Protein AF-A0A2D4KBI5-F1 (afdb_monomer_lite)

Sequence (114 aa):
VWYDLFRGHCDFGSNCRFSHMTGVDLEKLNMQVQEERRVREQQQDGTVRPAGTIEEWLEKRAKRPRAAERNSSLPEEELGFQYPPGWPPIQELPPSLRAPPPGGGMIPPGLQWG

Organism: NCBI:txid1970185

Foldseek 3Di:
DPPPPVVPDDPCPPNDPDDDQDPVNVVVVVVVVVVVVVVVVVVCVVPVPPPCDPVNVVVVVVPPPDPVPPDDPDPPDPPDDDDDPPDDPLVPDDPVPHDAPPVGDPPPVPDDDD

InterPro domains:
  IPR000571 Zinc finger, CCCH-type [PS50103] (1-23)

Secondary structure (DSSP, 8-state):
---SGGGT--TTGGG-SS----HHHHHHHHHHHHHHHHHHHHHHTT-------HHHHHHHHHTSPPGGGSS-----------PPTTPPPTTTS-GGGSPPPTT---PPTT----

Radius of gyration: 25.85 Å; chains: 1; bounding box: 49×47×65 Å

pLDDT: mean 72.76, std 14.33, range [44.94, 96.62]

Structure (mmCIF, N/CA/C/O backbone):
data_AF-A0A2D4KBI5-F1
#
_entry.id   AF-A0A2D4KBI5-F1
#
loop_
_atom_site.group_PDB
_atom_site.id
_atom_site.type_symbol
_atom_site.label_atom_id
_atom_site.label_alt_id
_atom_site.label_comp_id
_atom_site.label_asym_id
_atom_site.label_entity_id
_atom_site.label_seq_id
_atom_site.pdbx_PDB_ins_code
_atom_site.Cartn_x
_atom_site.Cartn_y
_atom_site.Cartn_z
_atom_site.occupancy
_atom_site.B_iso_or_equiv
_atom_site.auth_seq_id
_atom_site.auth_comp_id
_atom_site.auth_asym_id
_atom_site.auth_atom_id
_atom_site.pdbx_PDB_model_num
ATOM 1 N N . VAL A 1 1 ? 14.470 -4.490 -31.542 1.00 46.09 1 VAL A N 1
ATOM 2 C CA . VAL A 1 1 ? 13.619 -5.404 -30.747 1.00 46.09 1 VAL A CA 1
ATOM 3 C C . VAL A 1 1 ? 13.140 -4.622 -29.523 1.00 46.09 1 VAL A C 1
ATOM 5 O O . VAL A 1 1 ? 13.868 -4.551 -28.552 1.00 46.09 1 VAL A O 1
ATOM 8 N N . TRP A 1 2 ? 12.037 -3.870 -29.640 1.00 49.00 2 TRP A N 1
ATOM 9 C CA . TRP A 1 2 ? 11.543 -2.923 -28.608 1.00 49.00 2 TRP A CA 1
ATOM 10 C C . TRP A 1 2 ? 10.006 -2.741 -28.673 1.00 49.00 2 TRP A C 1
ATOM 12 O O . TRP A 1 2 ? 9.481 -1.726 -28.231 1.00 49.00 2 TRP A O 1
ATOM 22 N N . TYR A 1 3 ? 9.269 -3.681 -29.280 1.00 50.34 3 TYR A N 1
ATOM 23 C CA . TYR A 1 3 ? 7.870 -3.446 -29.677 1.00 50.34 3 TYR A CA 1
ATOM 24 C C . TYR A 1 3 ? 6.787 -3.977 -28.716 1.00 50.34 3 TYR A C 1
ATOM 26 O O . TYR A 1 3 ? 5.629 -3.610 -28.905 1.00 50.34 3 TYR A O 1
ATOM 34 N N . ASP A 1 4 ? 7.115 -4.751 -27.673 1.00 57.47 4 ASP A N 1
ATOM 35 C CA . ASP A 1 4 ? 6.075 -5.443 -26.880 1.00 57.47 4 ASP A CA 1
ATOM 36 C C . ASP A 1 4 ? 5.609 -4.744 -25.595 1.00 57.47 4 ASP A C 1
ATOM 38 O O . ASP A 1 4 ? 4.485 -4.977 -25.154 1.00 57.47 4 ASP A O 1
ATOM 42 N N . LEU A 1 5 ? 6.371 -3.802 -25.023 1.00 55.94 5 LEU A N 1
ATOM 43 C CA . LEU A 1 5 ? 5.967 -3.169 -23.754 1.00 55.94 5 LEU A CA 1
ATOM 44 C C . LEU A 1 5 ? 4.713 -2.279 -23.894 1.00 55.94 5 LEU A C 1
ATOM 46 O O . LEU A 1 5 ? 3.904 -2.190 -22.975 1.00 55.94 5 LEU A O 1
ATOM 50 N N . PHE A 1 6 ? 4.517 -1.644 -25.054 1.00 60.31 6 PHE A N 1
ATOM 51 C CA . PHE A 1 6 ? 3.389 -0.729 -25.285 1.00 60.31 6 PHE A CA 1
ATOM 52 C C . PHE A 1 6 ? 2.057 -1.435 -25.577 1.00 60.31 6 PHE A C 1
ATOM 54 O O . PHE A 1 6 ? 1.017 -0.782 -25.582 1.00 60.31 6 PHE A O 1
ATOM 61 N N . ARG A 1 7 ? 2.061 -2.752 -25.827 1.00 64.25 7 ARG A N 1
ATOM 62 C CA . ARG A 1 7 ? 0.852 -3.512 -26.191 1.00 64.25 7 ARG A CA 1
ATOM 63 C C . ARG A 1 7 ? 0.164 -4.189 -25.005 1.00 64.25 7 ARG A C 1
ATOM 65 O O . ARG A 1 7 ? -0.900 -4.771 -25.189 1.00 64.25 7 ARG A O 1
ATOM 72 N N . GLY A 1 8 ? 0.751 -4.125 -23.807 1.00 70.25 8 GLY A N 1
ATOM 73 C CA . GLY A 1 8 ? 0.213 -4.800 -22.620 1.00 70.25 8 GLY A CA 1
ATOM 74 C C . GLY A 1 8 ? 0.275 -6.330 -22.704 1.00 70.25 8 GLY A C 1
ATOM 75 O O . GLY A 1 8 ? -0.421 -7.011 -21.955 1.00 70.25 8 GLY A O 1
ATOM 76 N N . HIS A 1 9 ? 1.089 -6.872 -23.614 1.00 72.19 9 HIS A N 1
ATOM 77 C CA . HIS A 1 9 ? 1.331 -8.304 -23.735 1.00 72.19 9 HIS A CA 1
ATOM 78 C C . HIS A 1 9 ? 2.596 -8.672 -22.956 1.00 72.19 9 HIS A C 1
ATOM 80 O O . HIS A 1 9 ? 3.600 -7.966 -23.031 1.00 72.19 9 HIS A O 1
ATOM 86 N N . CYS A 1 10 ? 2.531 -9.744 -22.168 1.00 79.81 10 CYS A N 1
ATOM 87 C CA . CYS A 1 10 ? 3.666 -10.241 -21.402 1.00 79.81 10 CYS A CA 1
ATOM 88 C C . CYS A 1 10 ? 4.057 -11.637 -21.883 1.00 79.81 10 CYS A C 1
ATOM 90 O O . CYS A 1 10 ? 3.296 -12.588 -21.708 1.00 79.81 10 CYS A O 1
ATOM 92 N N . ASP A 1 11 ? 5.278 -11.757 -22.404 1.00 80.38 11 ASP A N 1
ATOM 93 C CA . ASP A 1 11 ? 5.813 -13.009 -22.957 1.00 80.38 11 ASP A CA 1
ATOM 94 C C . ASP A 1 11 ? 6.570 -13.853 -21.924 1.00 80.38 11 ASP A C 1
ATOM 96 O O . ASP A 1 11 ? 6.978 -14.980 -22.198 1.00 80.38 11 ASP A O 1
ATOM 100 N N . PHE A 1 12 ? 6.778 -13.327 -20.712 1.00 79.19 12 PHE A N 1
ATOM 101 C CA . PHE A 1 12 ? 7.532 -14.022 -19.664 1.00 79.19 12 PHE A CA 1
ATOM 102 C C . PHE A 1 12 ? 6.776 -15.220 -19.069 1.00 79.19 12 PHE A C 1
ATOM 104 O O . PHE A 1 12 ? 7.375 -16.024 -18.349 1.00 79.19 12 PHE A O 1
ATOM 111 N N . GLY A 1 13 ? 5.475 -15.345 -19.349 1.00 74.31 13 GLY A N 1
ATOM 112 C CA . GLY A 1 13 ? 4.638 -16.436 -18.857 1.00 74.31 13 GLY A CA 1
ATOM 113 C C . GLY A 1 13 ? 4.743 -16.598 -17.338 1.00 74.31 13 GLY A C 1
ATOM 114 O O . GLY A 1 13 ? 4.667 -15.625 -16.587 1.00 74.31 13 GLY A O 1
ATOM 115 N N . SER A 1 14 ? 4.980 -17.829 -16.882 1.00 72.19 14 SER A N 1
ATOM 116 C CA . SER A 1 14 ? 5.147 -18.164 -15.460 1.00 72.19 14 SER A CA 1
ATOM 117 C C . SER A 1 14 ? 6.431 -17.620 -14.817 1.00 72.19 14 SER A C 1
ATOM 119 O O . SER A 1 14 ? 6.544 -17.642 -13.597 1.00 72.19 14 SER A O 1
ATOM 121 N N . ASN A 1 15 ? 7.395 -17.135 -15.608 1.00 75.56 15 ASN A N 1
ATOM 122 C CA . ASN A 1 15 ? 8.638 -16.527 -15.119 1.00 75.56 15 ASN A CA 1
ATOM 123 C C . ASN A 1 15 ? 8.550 -14.996 -15.030 1.00 75.56 15 ASN A C 1
ATOM 125 O O . ASN A 1 15 ? 9.562 -14.332 -14.788 1.00 75.56 15 ASN A O 1
ATOM 129 N N . CYS A 1 16 ? 7.371 -14.407 -15.256 1.00 84.31 16 CYS A N 1
ATOM 130 C CA . CYS A 1 16 ? 7.212 -12.970 -15.113 1.00 84.31 16 CYS A CA 1
ATOM 131 C C . CYS A 1 16 ? 7.474 -12.545 -13.664 1.00 84.31 16 CYS A C 1
ATOM 133 O O . CYS A 1 16 ? 6.959 -13.134 -12.714 1.00 84.31 16 CYS A O 1
ATOM 135 N N . ARG A 1 17 ? 8.250 -11.469 -13.491 1.00 82.56 17 ARG A N 1
ATOM 136 C CA . ARG A 1 17 ? 8.488 -10.852 -12.177 1.00 82.56 17 ARG A CA 1
ATOM 137 C C . ARG A 1 17 ? 7.193 -10.348 -11.528 1.00 82.56 17 ARG A C 1
ATOM 139 O O . ARG A 1 17 ? 7.140 -10.213 -10.307 1.00 82.56 17 ARG A O 1
ATOM 146 N N . PHE A 1 18 ? 6.175 -10.062 -12.334 1.00 76.38 18 PHE A N 1
ATOM 147 C CA . PHE A 1 18 ? 4.841 -9.698 -11.881 1.00 76.38 18 PHE A CA 1
ATOM 148 C C . PHE A 1 18 ? 3.888 -10.872 -12.100 1.00 76.38 18 PHE A C 1
ATOM 150 O O . PHE A 1 18 ? 3.945 -11.542 -13.128 1.00 76.38 18 PHE A O 1
ATOM 157 N N . SER A 1 19 ? 3.005 -11.121 -11.134 1.00 74.00 19 SER A N 1
ATOM 158 C CA . SER A 1 19 ? 2.029 -12.204 -11.243 1.00 74.00 19 SER A CA 1
ATOM 159 C C . SER A 1 19 ? 1.023 -11.896 -12.354 1.00 74.00 19 SER A C 1
ATOM 161 O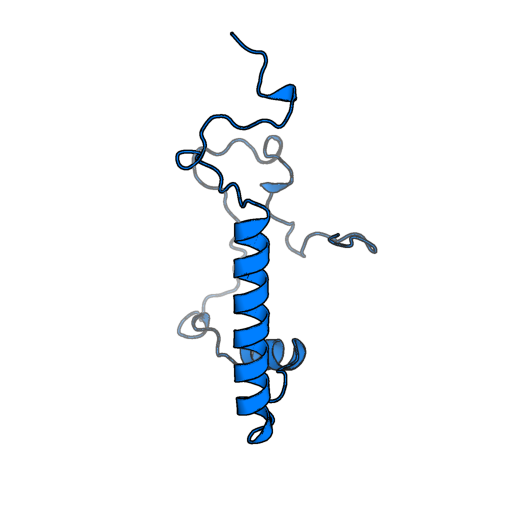 O . SER A 1 19 ? 0.315 -10.891 -12.283 1.00 74.00 19 SER A O 1
ATOM 163 N N . HIS A 1 20 ? 0.950 -12.759 -13.367 1.00 80.00 20 HIS A N 1
ATOM 164 C CA . HIS A 1 20 ? -0.143 -12.761 -14.335 1.00 80.00 20 HIS A CA 1
ATOM 165 C C . HIS A 1 20 ? -1.141 -13.831 -13.920 1.00 80.00 20 HIS A C 1
ATOM 167 O O . HIS A 1 20 ? -0.858 -15.020 -14.029 1.00 80.00 20 HIS A O 1
ATOM 173 N N . MET A 1 21 ? -2.306 -13.404 -13.442 1.00 82.19 21 MET A N 1
ATOM 174 C CA . MET A 1 21 ? -3.424 -14.313 -13.223 1.00 82.19 21 MET A CA 1
ATOM 175 C C . MET A 1 21 ? -4.184 -14.477 -14.533 1.00 82.19 21 MET A C 1
ATOM 177 O O . MET A 1 21 ? -4.615 -13.493 -15.138 1.00 82.19 21 MET A O 1
ATOM 181 N N . THR A 1 22 ? -4.350 -15.716 -14.976 1.00 83.31 22 THR A N 1
ATOM 182 C CA . THR A 1 22 ? -5.266 -16.026 -16.073 1.00 83.31 22 THR A CA 1
ATOM 183 C C . THR A 1 22 ? -6.715 -15.930 -15.589 1.00 83.31 22 THR A C 1
ATOM 185 O O . THR A 1 22 ? -6.987 -15.915 -14.386 1.00 83.31 22 THR A O 1
ATOM 188 N N . GLY A 1 23 ? -7.679 -15.906 -16.516 1.00 86.12 23 GLY A N 1
ATOM 189 C CA . GLY A 1 23 ? -9.100 -15.976 -16.150 1.00 86.12 23 GLY A CA 1
ATOM 190 C C . GLY A 1 23 ? -9.432 -17.206 -15.294 1.00 86.12 23 GLY A C 1
ATOM 191 O O . GLY A 1 23 ? -10.224 -17.109 -14.362 1.00 86.12 23 GLY A O 1
ATOM 192 N N . VAL A 1 24 ? -8.747 -18.327 -15.543 1.00 88.81 24 VAL A N 1
ATOM 193 C CA . VAL A 1 24 ? -8.885 -19.569 -14.767 1.00 88.81 24 VAL A CA 1
ATOM 194 C C . VAL A 1 24 ? -8.345 -19.402 -13.345 1.00 88.81 24 VAL A C 1
ATOM 196 O O . VAL A 1 24 ? -8.977 -19.847 -12.389 1.00 88.81 24 VAL A O 1
ATOM 199 N N . ASP A 1 25 ? -7.205 -18.727 -13.179 1.00 88.62 25 ASP A N 1
ATOM 200 C CA . ASP A 1 25 ? -6.638 -18.461 -11.850 1.00 88.62 25 ASP A CA 1
ATOM 201 C C . ASP A 1 25 ? -7.556 -17.558 -11.023 1.00 88.62 25 ASP A C 1
ATOM 203 O O . ASP A 1 25 ? -7.724 -17.772 -9.822 1.00 88.62 25 ASP A O 1
ATOM 207 N N . LEU A 1 26 ? -8.182 -16.569 -11.669 1.00 91.88 26 LEU A N 1
ATOM 208 C CA . LEU A 1 26 ? -9.163 -15.691 -11.033 1.00 91.88 26 LEU A CA 1
ATOM 209 C C . LEU A 1 26 ? -10.425 -16.452 -10.621 1.00 91.88 26 LEU A C 1
ATOM 211 O O . LEU A 1 26 ? -10.920 -16.251 -9.513 1.00 91.88 26 LEU A O 1
ATOM 215 N N . GLU A 1 27 ? -10.932 -17.346 -11.471 1.00 95.44 27 GLU A N 1
A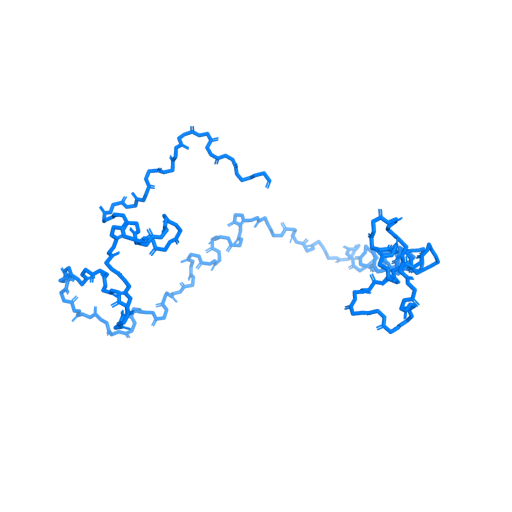TOM 216 C CA . GLU A 1 27 ? -12.097 -18.177 -11.152 1.00 95.44 27 GLU A CA 1
ATOM 217 C C . GLU A 1 27 ? -11.808 -19.123 -9.981 1.00 95.44 27 GLU A C 1
ATOM 219 O O . GLU A 1 27 ? -12.592 -19.203 -9.033 1.00 95.44 27 GLU A O 1
ATOM 224 N N . LYS A 1 28 ? -10.635 -19.767 -9.987 1.00 95.50 28 LYS A N 1
ATOM 225 C CA . LYS A 1 28 ? -10.177 -20.615 -8.883 1.00 95.50 28 LYS A CA 1
ATOM 226 C C . LYS A 1 28 ? -10.045 -19.826 -7.579 1.00 95.50 28 LYS A C 1
ATOM 228 O O . LYS A 1 28 ? -10.487 -20.306 -6.535 1.00 95.50 28 LYS A O 1
ATOM 233 N N . LEU A 1 29 ? -9.475 -18.620 -7.634 1.00 93.69 29 LEU A N 1
ATOM 234 C CA . LEU A 1 29 ? -9.357 -17.744 -6.468 1.00 93.69 29 LEU A CA 1
ATOM 235 C C . LEU A 1 29 ? -10.738 -17.335 -5.944 1.00 93.69 29 LEU A C 1
ATOM 237 O O . LEU A 1 29 ? -10.982 -17.401 -4.743 1.00 93.69 29 LEU A O 1
ATOM 241 N N . ASN A 1 30 ? -11.662 -16.964 -6.833 1.00 95.50 30 ASN A N 1
ATOM 242 C CA . ASN A 1 30 ? -13.025 -16.612 -6.446 1.00 95.50 30 ASN A CA 1
ATOM 243 C C . ASN A 1 30 ? -13.735 -17.797 -5.777 1.00 95.50 30 ASN A C 1
ATOM 245 O O . ASN A 1 30 ? -14.339 -17.627 -4.723 1.00 95.50 30 ASN A O 1
ATOM 249 N N . MET A 1 31 ? -13.611 -19.007 -6.330 1.00 96.62 31 MET A N 1
ATOM 250 C CA . MET A 1 31 ? -14.168 -20.217 -5.721 1.00 96.62 31 MET A CA 1
ATOM 251 C C . MET A 1 31 ? -13.612 -20.449 -4.311 1.00 96.62 31 MET A C 1
ATOM 253 O O . MET A 1 31 ? -14.387 -20.712 -3.393 1.00 96.62 31 MET A O 1
ATOM 257 N N . GLN A 1 32 ? -12.300 -20.287 -4.118 1.00 96.06 32 GLN A N 1
ATOM 258 C CA . GLN A 1 32 ? -11.680 -20.393 -2.797 1.00 96.06 32 GLN A CA 1
ATOM 259 C C . GLN A 1 32 ? -12.240 -19.346 -1.823 1.00 96.06 32 GLN A C 1
ATOM 261 O O . GLN A 1 32 ? -12.621 -19.692 -0.709 1.00 96.06 32 GLN A O 1
ATOM 266 N N . VAL A 1 33 ? -12.353 -18.085 -2.248 1.00 95.94 33 VAL A N 1
ATOM 267 C CA . VAL A 1 33 ? -12.909 -17.004 -1.420 1.00 95.94 33 VAL A CA 1
ATOM 268 C C . VAL A 1 33 ? -14.363 -17.283 -1.031 1.00 95.94 33 VAL A C 1
ATOM 270 O O . VAL A 1 33 ? -14.740 -17.067 0.120 1.00 95.94 33 VAL A O 1
ATOM 273 N N . GLN A 1 34 ? -15.190 -17.773 -1.961 1.00 95.31 34 GLN A N 1
ATOM 274 C CA . GLN A 1 34 ? -16.581 -18.126 -1.661 1.00 95.31 34 GLN A CA 1
ATOM 275 C C . GLN A 1 34 ? -16.671 -19.297 -0.681 1.00 95.31 34 GLN A C 1
ATOM 277 O O . GLN A 1 34 ? -17.510 -19.271 0.218 1.00 95.31 34 GLN A O 1
ATOM 282 N N . GLU A 1 35 ? -15.809 -20.302 -0.824 1.00 94.31 35 GLU A N 1
ATOM 283 C CA . GLU A 1 35 ? -15.773 -21.442 0.090 1.00 94.31 35 GLU A CA 1
ATOM 284 C C . GLU A 1 35 ? -15.329 -21.019 1.493 1.00 94.31 35 GLU A C 1
ATOM 286 O O . GLU A 1 35 ? -16.022 -21.294 2.470 1.00 94.31 35 GLU A O 1
ATOM 291 N N . GLU A 1 36 ? -14.245 -20.247 1.606 1.00 92.94 36 GLU A N 1
ATOM 292 C CA . GLU A 1 36 ? -13.798 -19.677 2.881 1.00 92.94 36 GLU A CA 1
ATOM 293 C C . GL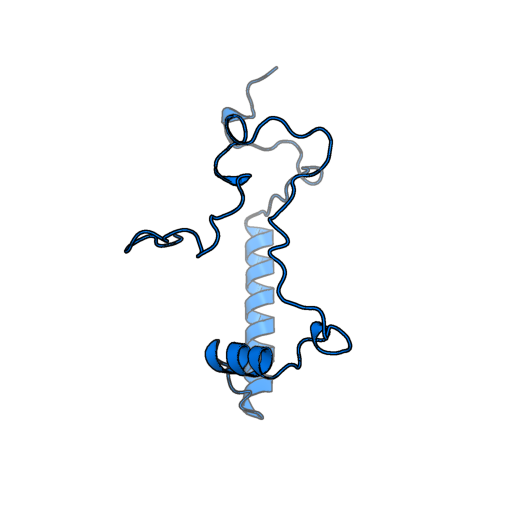U A 1 36 ? -14.890 -18.822 3.529 1.00 92.94 36 GLU A C 1
ATOM 295 O O . GLU A 1 36 ? -15.111 -18.897 4.741 1.00 92.94 36 GLU A O 1
ATOM 300 N N . ARG A 1 37 ? -15.618 -18.036 2.728 1.00 91.56 37 ARG A N 1
ATOM 301 C CA . ARG A 1 37 ? -16.745 -17.237 3.206 1.00 91.56 37 ARG A CA 1
ATOM 302 C C . ARG A 1 37 ? -17.864 -18.118 3.759 1.00 91.56 37 ARG A C 1
ATOM 304 O O . ARG A 1 37 ? -18.313 -17.855 4.872 1.00 91.56 37 ARG A O 1
ATOM 311 N N . ARG A 1 38 ? -18.276 -19.162 3.035 1.00 90.44 38 ARG A N 1
ATOM 312 C CA . ARG A 1 38 ? -19.308 -20.119 3.475 1.00 90.44 38 ARG A CA 1
ATOM 313 C C . ARG A 1 38 ? -18.907 -20.832 4.758 1.00 90.44 38 ARG A C 1
ATOM 315 O O . ARG A 1 38 ? -19.689 -20.875 5.703 1.00 90.44 38 ARG A O 1
ATOM 322 N N . VAL A 1 39 ? -17.671 -21.323 4.822 1.00 88.38 39 VAL A N 1
ATOM 323 C CA . VAL A 1 39 ? -17.098 -21.957 6.015 1.00 88.38 39 VAL A CA 1
ATOM 324 C C . VAL A 1 39 ? -17.122 -20.990 7.199 1.00 88.38 39 VAL A C 1
ATOM 326 O O . VAL A 1 39 ? -17.506 -21.360 8.308 1.00 88.38 39 VAL A O 1
ATOM 329 N N . ARG A 1 40 ? -16.755 -19.725 6.975 1.00 83.31 40 ARG A N 1
ATOM 330 C CA . ARG A 1 40 ? -16.754 -18.697 8.017 1.00 83.31 40 ARG A CA 1
ATOM 331 C C . ARG A 1 40 ? -18.166 -18.288 8.442 1.00 83.31 40 ARG A C 1
ATOM 333 O O . ARG A 1 40 ? -18.358 -17.956 9.606 1.00 83.31 40 ARG A O 1
ATOM 340 N N . GLU A 1 41 ? -19.138 -18.264 7.538 1.00 82.69 41 GLU A N 1
ATOM 341 C CA . GLU A 1 41 ? -20.552 -18.004 7.847 1.00 82.69 41 GLU A CA 1
ATOM 342 C C . GLU A 1 41 ? -21.156 -19.161 8.654 1.00 82.69 41 GLU A C 1
ATOM 344 O O . GLU A 1 41 ? -21.757 -18.920 9.696 1.00 82.69 41 GLU A O 1
ATOM 349 N N . GLN A 1 42 ? -20.879 -20.410 8.273 1.00 78.50 42 GLN A N 1
ATOM 350 C CA . GLN A 1 42 ? -21.300 -21.593 9.026 1.00 78.50 42 GLN A CA 1
ATOM 351 C C . GLN A 1 42 ? -20.672 -21.661 10.428 1.00 78.50 42 GLN A C 1
ATOM 353 O O . GLN A 1 42 ? -21.327 -22.073 11.379 1.00 78.50 42 GLN A O 1
ATOM 358 N N . GLN A 1 43 ? -19.426 -21.204 10.593 1.00 69.75 43 GLN A N 1
ATOM 359 C CA . GLN A 1 43 ? -18.799 -21.064 11.915 1.00 69.75 43 GLN A CA 1
ATOM 360 C C . GLN A 1 43 ? -19.358 -19.888 12.736 1.00 69.75 43 GLN A C 1
ATOM 362 O O . GLN A 1 43 ? -19.300 -19.915 13.964 1.00 69.75 43 GLN A O 1
ATOM 367 N N . GLN A 1 44 ? -19.878 -18.845 12.084 1.00 62.09 44 GLN A N 1
ATOM 368 C CA . GLN A 1 44 ? -20.455 -17.673 12.754 1.00 62.09 44 GLN A CA 1
ATOM 369 C C . GLN A 1 44 ? -21.915 -17.879 13.182 1.00 62.09 44 GLN A C 1
ATOM 371 O O . GLN A 1 44 ? -22.364 -17.166 14.077 1.00 62.09 44 GLN A O 1
ATOM 376 N N . ASP A 1 45 ? -22.614 -18.877 12.632 1.00 56.50 45 ASP A N 1
ATOM 377 C CA . ASP A 1 45 ? -23.984 -19.262 13.021 1.00 56.50 45 ASP A CA 1
ATOM 378 C C . ASP A 1 45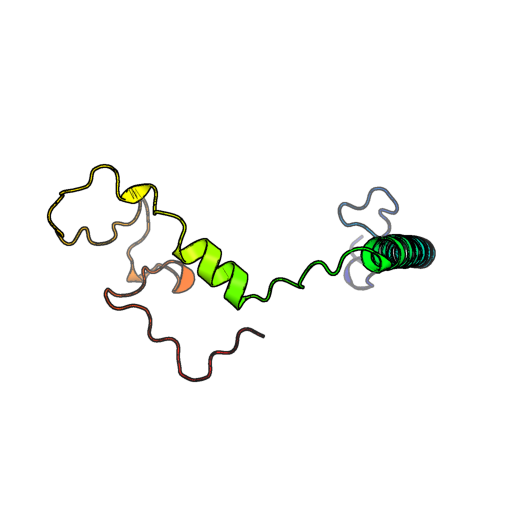 ? -24.100 -19.675 14.510 1.00 56.50 45 ASP A C 1
ATOM 380 O O . ASP A 1 45 ? -25.177 -19.640 15.094 1.00 56.50 45 ASP A O 1
ATOM 384 N N . GLY A 1 46 ? -22.977 -19.985 15.179 1.00 57.31 46 GLY A N 1
ATOM 385 C CA . GLY A 1 46 ? -22.931 -20.312 16.614 1.00 57.31 46 GLY A CA 1
ATOM 386 C C . GLY A 1 46 ? -22.255 -19.280 17.528 1.00 57.31 46 GLY A C 1
ATOM 387 O O . GLY A 1 46 ? -22.259 -19.445 18.747 1.00 57.31 46 GLY A O 1
ATOM 388 N N . THR A 1 47 ? -21.631 -18.222 17.004 1.00 54.06 47 THR A N 1
ATOM 389 C CA . THR A 1 47 ? -20.965 -17.189 17.819 1.00 54.06 47 THR A CA 1
ATOM 390 C C . THR A 1 47 ? -20.890 -15.897 17.022 1.00 54.06 47 THR A C 1
ATOM 392 O O . THR A 1 47 ? -20.062 -15.740 16.123 1.00 54.06 47 THR A O 1
ATOM 395 N N . VAL A 1 48 ? -21.744 -14.943 17.399 1.00 53.53 48 VAL A N 1
ATOM 396 C CA . VAL A 1 48 ? -21.686 -13.549 16.953 1.00 53.53 48 VAL A CA 1
ATOM 397 C C . VAL A 1 48 ? -20.353 -12.969 17.419 1.00 53.53 48 VAL A C 1
ATOM 399 O O . VAL A 1 48 ? -20.222 -12.475 18.537 1.00 53.53 48 VAL A O 1
ATOM 402 N N . ARG A 1 49 ? -19.322 -13.054 16.578 1.00 57.25 49 ARG A N 1
ATOM 403 C CA . ARG A 1 49 ? -18.111 -12.262 16.772 1.00 57.25 49 ARG A CA 1
ATOM 404 C C . ARG A 1 49 ? -18.509 -10.826 16.440 1.00 57.25 49 ARG A C 1
ATOM 406 O O . ARG A 1 49 ? -18.835 -10.586 15.275 1.00 57.25 49 ARG A O 1
ATOM 413 N N . PRO A 1 50 ? -18.520 -9.880 17.399 1.00 60.16 50 PRO A N 1
ATOM 414 C CA . PRO A 1 50 ? -18.839 -8.506 17.060 1.00 60.16 50 PRO A CA 1
ATOM 415 C C . PRO A 1 50 ? -17.826 -8.066 16.006 1.00 60.16 50 PRO A C 1
ATOM 417 O O . PRO A 1 50 ? -16.617 -8.284 16.153 1.00 60.16 50 PRO A O 1
ATOM 420 N N . ALA A 1 51 ? -18.327 -7.549 14.887 1.00 60.00 51 ALA A N 1
ATOM 421 C CA . ALA A 1 51 ? -17.495 -6.861 13.922 1.00 60.00 51 ALA A CA 1
ATOM 422 C C . ALA A 1 51 ? -16.895 -5.676 14.677 1.00 60.00 51 ALA A C 1
ATOM 424 O O . ALA A 1 51 ? -17.587 -4.691 14.900 1.00 60.00 51 ALA A O 1
ATOM 425 N N . GLY A 1 52 ? -15.671 -5.830 15.183 1.00 66.56 52 GLY A N 1
ATOM 426 C CA . GLY A 1 52 ? -15.052 -4.786 15.982 1.00 66.56 52 GLY A CA 1
ATOM 427 C C . GLY A 1 52 ? -14.918 -3.545 15.118 1.00 66.56 52 GLY A C 1
ATOM 428 O O . GLY A 1 52 ? -14.159 -3.557 14.146 1.00 66.56 52 GLY A O 1
ATOM 429 N N . THR A 1 53 ? -15.712 -2.522 15.421 1.00 79.69 53 THR A N 1
ATOM 430 C CA . THR A 1 53 ? -15.724 -1.270 14.669 1.00 79.69 53 THR A CA 1
ATOM 431 C C . THR A 1 53 ? -14.369 -0.583 14.824 1.00 79.69 53 THR A C 1
ATOM 433 O O . THR A 1 53 ? -13.624 -0.842 15.778 1.00 79.69 53 THR A O 1
ATOM 436 N N . ILE A 1 54 ? -14.018 0.294 13.883 1.00 79.62 54 ILE A N 1
ATOM 437 C CA . ILE A 1 54 ? -12.751 1.039 13.916 1.00 79.62 54 ILE A CA 1
ATOM 438 C C . ILE A 1 54 ? -12.606 1.773 15.258 1.00 79.62 54 ILE A C 1
ATOM 440 O O . ILE A 1 54 ? -11.521 1.789 15.837 1.00 79.62 54 ILE A O 1
ATOM 444 N N . GLU A 1 55 ? -13.710 2.281 15.802 1.00 85.81 55 GLU A N 1
ATOM 445 C CA . GLU A 1 55 ? -13.808 2.939 17.105 1.00 85.81 55 GLU A CA 1
ATOM 446 C C . GLU A 1 55 ? -13.350 2.020 18.246 1.00 85.81 55 GLU A C 1
ATOM 448 O O . GLU A 1 55 ? -12.518 2.413 19.061 1.00 85.81 55 GLU A O 1
ATOM 453 N N . GLU A 1 56 ? -13.801 0.763 18.268 1.00 83.62 56 GLU A N 1
ATOM 454 C CA . GLU A 1 56 ? -13.407 -0.212 19.291 1.00 83.62 56 GLU A CA 1
ATOM 455 C C . GLU A 1 56 ? -11.899 -0.506 19.230 1.00 83.62 56 GLU A C 1
ATOM 457 O O . GLU A 1 56 ? -11.218 -0.638 20.254 1.00 83.62 56 GLU A O 1
ATOM 462 N N . TRP A 1 57 ? -11.346 -0.585 18.017 1.00 85.56 57 TRP A N 1
ATOM 463 C CA . TRP A 1 57 ? -9.910 -0.759 17.821 1.00 85.56 57 TRP A CA 1
ATOM 464 C C . TRP A 1 57 ? -9.114 0.471 18.275 1.00 85.56 57 TRP A C 1
ATOM 466 O O . TRP A 1 57 ? -8.082 0.319 18.940 1.00 85.56 57 TRP A O 1
ATOM 476 N N . LEU A 1 58 ? -9.598 1.679 17.969 1.00 85.62 58 LEU A N 1
ATOM 477 C CA . LEU A 1 58 ? -8.992 2.938 18.404 1.00 85.62 58 LEU A CA 1
ATOM 478 C C . LEU A 1 58 ? -8.979 3.043 19.931 1.00 85.62 58 LEU A C 1
ATOM 480 O O . LEU A 1 58 ? -7.935 3.348 20.509 1.00 85.62 58 LEU A O 1
ATOM 484 N N . GLU A 1 59 ? -10.082 2.705 20.597 1.00 85.50 59 GLU A N 1
ATOM 485 C CA . GLU A 1 59 ? -10.154 2.670 22.057 1.00 85.50 59 GLU A CA 1
ATOM 486 C C . GLU A 1 59 ? -9.176 1.665 22.665 1.00 85.50 59 GLU A C 1
ATOM 488 O O . GLU A 1 59 ? -8.442 1.990 23.602 1.00 85.50 59 GLU A O 1
ATOM 493 N N . LYS A 1 60 ? -9.132 0.437 22.130 1.00 84.06 60 LYS A N 1
ATOM 494 C CA . LYS A 1 60 ? -8.178 -0.592 22.570 1.00 84.06 60 LYS A CA 1
ATOM 495 C C . LYS A 1 60 ? -6.740 -0.118 22.412 1.00 84.06 60 LYS A C 1
ATOM 497 O O . LYS A 1 60 ? -5.902 -0.435 23.252 1.00 84.06 60 LYS A O 1
ATOM 502 N N . ARG A 1 61 ? -6.440 0.629 21.349 1.00 82.75 61 ARG A N 1
ATOM 503 C CA . ARG A 1 61 ? -5.111 1.191 21.099 1.00 82.75 61 ARG A CA 1
ATOM 504 C C . ARG A 1 61 ? -4.782 2.341 22.046 1.00 82.75 61 ARG A C 1
ATOM 506 O O . ARG A 1 61 ? -3.662 2.379 22.541 1.00 82.75 61 ARG A O 1
ATOM 513 N N . ALA A 1 62 ? -5.733 3.231 22.322 1.00 82.38 62 ALA A N 1
ATOM 514 C CA . ALA A 1 62 ? -5.560 4.344 23.255 1.00 82.38 62 ALA A CA 1
ATOM 515 C C . ALA A 1 62 ? -5.350 3.864 24.701 1.00 82.38 62 ALA A C 1
ATOM 517 O O . ALA A 1 62 ? -4.565 4.450 25.437 1.00 82.38 62 ALA A O 1
ATOM 518 N N . LYS A 1 63 ? -6.006 2.762 25.086 1.00 80.06 63 LYS A N 1
ATOM 519 C CA . LYS A 1 63 ? -5.889 2.130 26.412 1.00 80.06 63 LYS A CA 1
ATOM 520 C C . LYS A 1 63 ? -4.601 1.315 26.593 1.00 80.06 63 LYS A C 1
ATOM 522 O O . LYS A 1 63 ? -4.319 0.878 27.707 1.00 80.06 63 LYS A O 1
ATOM 527 N N . ARG A 1 64 ? -3.812 1.075 25.533 1.00 79.62 64 ARG A N 1
ATOM 528 C CA . ARG A 1 64 ? -2.494 0.438 25.678 1.00 79.62 64 ARG A CA 1
ATOM 529 C C . ARG A 1 64 ? -1.547 1.450 26.326 1.00 79.62 64 ARG A C 1
ATOM 531 O O . ARG A 1 64 ? -1.302 2.487 25.708 1.00 79.62 64 ARG A O 1
ATOM 538 N N . PRO A 1 65 ? -0.989 1.166 27.516 1.00 64.75 65 PRO A N 1
ATOM 539 C CA . PRO A 1 65 ? -0.006 2.052 28.117 1.00 64.75 65 PRO A CA 1
ATOM 540 C C . PRO A 1 65 ? 1.154 2.216 27.136 1.00 64.75 65 PRO A C 1
ATOM 542 O O . PRO A 1 65 ? 1.703 1.226 26.636 1.00 64.75 65 PRO A O 1
ATOM 545 N N . ARG A 1 66 ? 1.497 3.466 26.806 1.00 63.69 66 ARG A N 1
ATOM 546 C CA . ARG A 1 66 ? 2.674 3.744 25.986 1.00 63.69 66 ARG A CA 1
ATOM 547 C C . ARG A 1 66 ? 3.869 3.191 26.751 1.00 63.69 66 ARG A C 1
ATOM 549 O O . ARG A 1 66 ? 4.175 3.650 27.844 1.00 63.69 66 ARG A O 1
ATOM 556 N N . ALA A 1 67 ? 4.579 2.230 26.163 1.00 54.47 67 ALA A N 1
ATOM 557 C CA . ALA A 1 67 ? 5.828 1.715 26.727 1.00 54.47 67 ALA A CA 1
ATOM 558 C C . ALA A 1 67 ? 6.901 2.815 26.926 1.00 54.47 67 ALA A C 1
ATOM 560 O O . ALA A 1 67 ? 7.929 2.553 27.537 1.00 54.47 67 ALA A O 1
ATOM 561 N N . ALA A 1 68 ? 6.646 4.036 26.440 1.00 51.69 68 ALA A N 1
ATOM 562 C CA . ALA A 1 68 ? 7.461 5.228 26.629 1.00 51.69 68 ALA A CA 1
ATOM 563 C C . ALA A 1 68 ? 7.328 5.893 28.016 1.00 51.69 68 ALA A C 1
ATOM 565 O O . ALA A 1 68 ? 8.157 6.728 28.343 1.00 51.69 68 ALA A O 1
ATOM 566 N N . GLU A 1 69 ? 6.344 5.534 28.853 1.00 51.97 69 GLU A N 1
ATOM 567 C CA . GLU A 1 69 ? 6.182 6.159 30.186 1.00 51.97 69 GLU A CA 1
ATOM 568 C C . GLU A 1 69 ? 6.943 5.440 31.313 1.00 51.97 69 GLU A C 1
ATOM 570 O O . GLU A 1 69 ? 6.876 5.826 32.479 1.00 51.97 69 GLU A O 1
ATOM 575 N N . ARG A 1 70 ? 7.727 4.408 30.985 1.00 50.81 70 ARG A N 1
ATOM 576 C CA . ARG A 1 70 ? 8.745 3.884 31.901 1.00 50.81 70 ARG A CA 1
ATOM 577 C C . ARG A 1 70 ? 10.058 4.629 31.648 1.00 50.81 70 ARG A C 1
ATOM 579 O O . ARG A 1 70 ? 10.857 4.204 30.825 1.00 50.81 70 ARG A O 1
ATOM 586 N N . ASN A 1 71 ? 10.255 5.702 32.417 1.00 51.44 71 ASN A N 1
ATOM 587 C CA . ASN A 1 71 ? 11.491 6.481 32.601 1.00 51.44 71 ASN A CA 1
ATOM 588 C C . ASN A 1 71 ? 11.774 7.628 31.615 1.00 51.44 71 ASN A C 1
ATOM 590 O O . ASN A 1 71 ? 12.852 7.685 31.029 1.00 51.44 71 ASN A O 1
ATOM 594 N N . SER A 1 72 ? 10.903 8.633 31.544 1.00 47.25 72 SER A N 1
ATOM 595 C CA . SER A 1 72 ? 11.379 9.974 31.178 1.00 47.25 72 SER A CA 1
ATOM 596 C C . SER A 1 72 ? 10.702 11.056 32.011 1.00 47.25 72 SER A C 1
ATOM 598 O O . SER A 1 72 ? 9.880 11.826 31.529 1.00 47.25 72 SER A O 1
ATOM 600 N N . SER A 1 73 ? 11.103 11.148 33.277 1.00 50.25 73 SER A N 1
ATOM 601 C CA . SER A 1 73 ? 11.156 12.446 33.949 1.00 50.25 73 SER A CA 1
ATOM 602 C C . SER A 1 73 ? 12.333 13.221 33.347 1.00 50.25 73 SER A C 1
ATOM 604 O O . SER A 1 73 ? 13.400 13.297 33.950 1.00 50.25 73 SER A O 1
ATOM 606 N N . LEU A 1 74 ? 12.182 13.707 32.116 1.00 44.94 74 LEU A N 1
ATOM 607 C CA . LEU A 1 74 ? 13.111 14.654 31.508 1.00 44.94 74 LEU A CA 1
ATOM 608 C C . LEU A 1 74 ? 12.327 15.922 31.168 1.00 44.94 74 LEU A C 1
ATOM 610 O O . LEU A 1 74 ? 11.214 15.796 30.654 1.00 44.94 74 LEU A O 1
ATOM 614 N N . PRO A 1 75 ? 12.856 17.116 31.498 1.00 45.25 75 PRO A N 1
ATOM 615 C CA . PRO A 1 75 ? 12.211 18.370 31.149 1.00 45.25 75 PRO A CA 1
ATOM 616 C C . PRO A 1 75 ? 11.930 18.398 29.652 1.00 45.25 75 PRO A C 1
ATOM 618 O O . PRO A 1 75 ? 12.744 17.937 28.853 1.00 45.25 75 PRO A O 1
ATOM 621 N N . GLU A 1 76 ? 10.772 18.939 29.307 1.00 53.59 76 GLU A N 1
ATOM 622 C CA . GLU A 1 76 ? 10.333 19.277 27.960 1.00 53.59 76 GLU A CA 1
ATOM 623 C C . GLU A 1 76 ? 11.247 20.383 27.400 1.00 53.59 76 GLU A C 1
ATOM 625 O O . GLU A 1 76 ? 10.850 21.530 27.239 1.00 53.59 76 GLU A O 1
ATOM 630 N N . GLU A 1 77 ? 12.528 20.073 27.195 1.00 50.03 77 GLU A N 1
ATOM 631 C CA . GLU A 1 77 ? 13.391 20.878 26.346 1.00 50.03 77 GLU A CA 1
ATOM 632 C C . GLU A 1 77 ? 12.986 20.598 24.904 1.00 50.03 77 GLU A C 1
ATOM 634 O O . GLU A 1 77 ? 12.868 19.441 24.492 1.00 50.03 77 GLU A O 1
ATOM 639 N N . GLU A 1 78 ? 12.768 21.679 24.157 1.00 54.72 78 GLU A N 1
ATOM 640 C CA . GLU A 1 78 ? 12.695 21.731 22.701 1.00 54.72 78 GLU A CA 1
ATOM 641 C C . GLU A 1 78 ? 13.857 20.952 22.065 1.00 54.72 78 GLU A C 1
ATOM 643 O O . GLU A 1 78 ? 14.849 21.513 21.599 1.00 54.72 78 GLU A O 1
ATOM 648 N N . LEU A 1 79 ? 13.744 19.632 21.979 1.00 53.06 79 LEU A N 1
ATOM 649 C CA . LEU A 1 79 ? 14.574 18.856 21.078 1.00 53.06 79 LEU A CA 1
ATOM 650 C C . LEU A 1 79 ? 13.996 19.073 19.684 1.00 53.06 79 LEU A C 1
ATOM 652 O O . LEU A 1 79 ? 13.218 18.273 19.163 1.00 53.06 79 LEU A O 1
ATOM 656 N N . GLY A 1 80 ? 14.345 20.229 19.114 1.00 64.12 80 GLY A N 1
ATOM 657 C CA . GLY A 1 80 ? 14.082 20.562 17.727 1.00 64.12 80 GLY A CA 1
ATOM 658 C C . GLY A 1 80 ? 14.521 19.399 16.847 1.00 64.12 80 GLY A C 1
ATOM 659 O O . GLY A 1 80 ? 15.622 18.867 16.997 1.00 64.12 80 GLY A O 1
ATOM 660 N N . PHE A 1 81 ? 13.635 18.969 15.951 1.00 69.69 81 PHE A N 1
ATOM 661 C CA . PHE A 1 81 ? 13.931 17.903 15.005 1.00 69.69 81 PHE A CA 1
ATOM 662 C C . PHE A 1 81 ? 15.238 18.217 14.260 1.00 69.69 81 PHE A C 1
ATOM 664 O O . PHE A 1 81 ? 15.348 19.252 13.598 1.00 69.69 81 PHE A O 1
ATOM 671 N N . GLN A 1 82 ? 16.220 17.321 14.362 1.00 76.81 82 GLN A N 1
ATOM 672 C CA . GLN A 1 82 ? 17.520 17.477 13.720 1.00 76.81 82 GLN A CA 1
ATOM 673 C C . GLN A 1 82 ? 17.657 16.480 12.567 1.00 76.81 82 GLN A C 1
ATOM 675 O O . GLN A 1 82 ? 17.429 15.281 12.733 1.00 76.81 82 GLN A O 1
ATOM 680 N N . TYR A 1 83 ? 18.009 16.984 11.381 1.00 80.88 83 TYR A N 1
ATOM 681 C CA . TYR A 1 83 ? 18.191 16.155 10.191 1.00 80.88 83 TYR A CA 1
ATOM 682 C C . TYR A 1 83 ? 19.484 15.333 10.283 1.00 80.88 83 TYR A C 1
ATOM 684 O O . TYR A 1 83 ? 20.455 15.789 10.894 1.00 80.88 83 TYR A O 1
ATOM 692 N N . PRO A 1 84 ? 19.531 14.140 9.662 1.00 84.81 84 PRO A N 1
ATOM 693 C CA . PRO A 1 84 ? 20.733 13.319 9.659 1.00 84.81 84 PRO A CA 1
ATOM 694 C C . PRO A 1 84 ? 21.943 14.030 9.021 1.00 84.81 84 PRO A C 1
ATOM 696 O O . PRO A 1 84 ? 21.774 14.844 8.108 1.00 84.81 84 PRO A O 1
ATOM 699 N N . PRO A 1 85 ? 23.179 13.686 9.431 1.00 81.19 85 PRO A N 1
ATOM 700 C CA . PRO A 1 85 ? 24.391 14.217 8.811 1.00 81.19 85 PRO A CA 1
ATOM 701 C C . PRO A 1 85 ? 24.457 13.900 7.308 1.00 81.19 85 PRO A C 1
ATOM 703 O O . PRO A 1 85 ? 24.119 12.794 6.887 1.00 81.19 85 PRO A O 1
ATOM 706 N N . GLY A 1 86 ? 24.915 14.859 6.499 1.00 84.75 86 GLY A N 1
ATOM 707 C CA . GLY A 1 86 ? 25.042 14.708 5.041 1.00 84.75 86 GLY A CA 1
ATOM 708 C C . GLY A 1 86 ? 23.775 15.027 4.239 1.00 84.75 86 GLY A C 1
ATOM 709 O O . GLY A 1 86 ? 23.772 14.866 3.021 1.00 84.75 86 GLY A O 1
ATOM 710 N N . TRP A 1 87 ? 22.708 15.489 4.894 1.00 83.19 87 TRP A N 1
ATOM 711 C CA . TRP A 1 87 ? 21.518 15.989 4.211 1.00 83.19 87 TRP A CA 1
ATOM 712 C C . TRP A 1 87 ? 21.747 17.381 3.608 1.00 83.19 87 TRP A C 1
ATOM 714 O O . TRP A 1 87 ? 22.460 18.195 4.205 1.00 83.19 87 TRP A O 1
ATOM 724 N N . PRO A 1 88 ? 21.138 17.682 2.446 1.00 81.44 88 PRO A N 1
ATOM 725 C CA . PRO A 1 88 ? 21.177 19.024 1.886 1.00 81.44 88 PRO A CA 1
ATOM 726 C C . PRO A 1 88 ? 20.4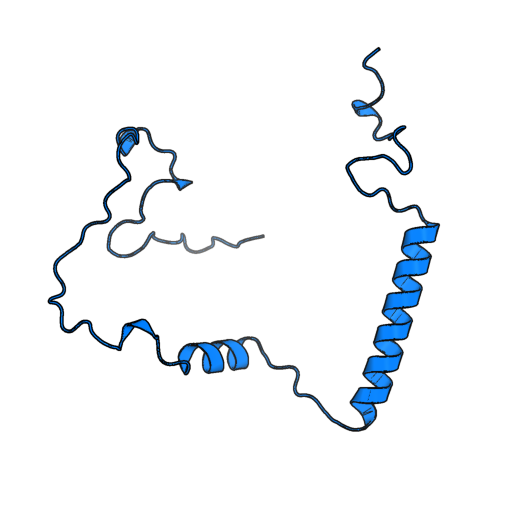02 20.010 2.783 1.00 81.44 88 PRO A C 1
ATOM 728 O O . PRO A 1 88 ? 19.577 19.588 3.605 1.00 81.44 88 PRO A O 1
ATOM 731 N N . PRO A 1 89 ? 20.639 21.327 2.642 1.00 84.69 89 PRO A N 1
ATOM 732 C CA . PRO A 1 89 ? 19.913 22.349 3.391 1.00 84.69 89 PRO A CA 1
ATOM 733 C C . PRO A 1 89 ? 18.388 22.185 3.281 1.00 84.69 89 PRO A C 1
ATOM 735 O O . PRO A 1 89 ? 17.867 21.821 2.230 1.00 84.69 89 PRO A O 1
ATOM 738 N N . ILE A 1 90 ? 17.640 22.526 4.340 1.00 79.25 90 ILE A N 1
ATOM 739 C CA . ILE A 1 90 ? 16.169 22.346 4.411 1.00 79.25 90 ILE A CA 1
ATOM 740 C C . ILE A 1 90 ? 15.424 22.966 3.217 1.00 79.25 90 ILE A C 1
ATOM 742 O O . ILE A 1 90 ? 14.400 22.445 2.775 1.00 79.25 90 ILE A O 1
ATOM 746 N N . GLN A 1 91 ? 15.942 24.074 2.684 1.00 80.94 91 GLN A N 1
ATOM 747 C CA . GLN A 1 91 ? 15.368 24.785 1.539 1.00 80.94 91 GLN A CA 1
ATOM 748 C C . GLN A 1 91 ? 15.400 23.950 0.247 1.00 80.94 91 GLN A C 1
ATOM 750 O O . GLN A 1 91 ? 14.520 24.107 -0.599 1.00 80.94 91 GLN A O 1
ATOM 755 N N . GLU A 1 92 ? 16.364 23.036 0.135 1.00 85.00 92 GLU A N 1
ATOM 756 C CA . GLU A 1 92 ? 16.579 22.150 -1.012 1.00 85.00 92 GLU A CA 1
ATOM 757 C C . GLU A 1 92 ? 15.886 20.790 -0.847 1.00 85.00 92 GLU A C 1
ATOM 759 O O . GLU A 1 92 ? 15.734 20.046 -1.815 1.00 85.00 92 GLU A O 1
ATOM 764 N N . LEU A 1 93 ? 15.408 20.462 0.358 1.00 81.88 93 LEU A N 1
ATOM 765 C CA . LEU A 1 93 ? 14.647 19.237 0.580 1.00 81.88 93 LEU A CA 1
ATOM 766 C C . LEU A 1 93 ? 13.267 19.334 -0.086 1.00 81.88 93 LEU A C 1
ATOM 768 O O . LEU A 1 93 ? 12.598 20.367 0.041 1.00 81.88 93 LEU A O 1
ATOM 772 N N . PRO A 1 94 ? 12.778 18.271 -0.747 1.00 82.12 94 PRO A N 1
ATOM 773 C CA . PRO A 1 94 ? 11.408 18.234 -1.245 1.00 82.12 94 PRO A CA 1
ATOM 774 C C . PRO A 1 94 ? 10.410 18.342 -0.076 1.00 82.12 94 PRO A C 1
ATOM 776 O O . PRO A 1 94 ? 10.719 17.885 1.026 1.00 82.12 94 PRO A O 1
ATOM 779 N N . PRO A 1 95 ? 9.199 18.901 -0.284 1.00 76.31 95 PRO A N 1
ATOM 780 C CA . PRO A 1 95 ? 8.209 19.097 0.781 1.00 76.31 95 PRO A CA 1
ATOM 781 C C . PRO A 1 95 ? 7.889 17.836 1.592 1.00 76.31 95 PRO A C 1
ATOM 783 O O . PRO A 1 95 ? 7.663 17.926 2.793 1.00 76.31 95 PRO A O 1
ATOM 786 N N . SER A 1 96 ? 7.935 16.660 0.959 1.00 78.25 96 SER A N 1
ATOM 787 C CA . SER A 1 96 ? 7.727 15.356 1.601 1.00 78.25 96 SER A CA 1
ATOM 788 C C . SER A 1 96 ? 8.800 14.976 2.627 1.00 78.25 96 SER A C 1
ATOM 790 O O . SER A 1 96 ? 8.560 14.099 3.450 1.00 78.25 96 SER A O 1
ATOM 792 N N . LEU A 1 97 ? 9.984 15.591 2.561 1.00 80.00 97 LEU A N 1
ATOM 793 C CA . LEU A 1 97 ? 11.115 15.342 3.459 1.00 80.00 97 LEU A CA 1
ATOM 794 C C . LEU A 1 97 ? 11.316 16.455 4.492 1.00 80.00 97 LEU A C 1
ATOM 796 O O . LEU A 1 97 ? 12.237 16.369 5.300 1.00 80.00 97 LEU A O 1
ATOM 800 N N . ARG A 1 98 ? 10.484 17.500 4.478 1.00 79.12 98 ARG A N 1
ATOM 801 C CA . ARG A 1 98 ? 10.555 18.581 5.462 1.00 79.12 98 ARG A CA 1
ATOM 802 C C . ARG A 1 98 ? 9.775 18.177 6.706 1.00 79.12 98 ARG A C 1
ATOM 804 O O . ARG A 1 98 ? 8.634 17.729 6.612 1.00 79.12 98 ARG A O 1
ATOM 811 N N . ALA A 1 99 ? 10.384 18.359 7.870 1.00 75.94 99 ALA A N 1
ATOM 812 C CA . ALA A 1 99 ? 9.702 18.198 9.140 1.00 75.94 99 ALA A CA 1
ATOM 813 C C . ALA A 1 99 ? 8.490 19.145 9.207 1.00 75.94 99 ALA A C 1
ATOM 815 O O . ALA A 1 99 ? 8.599 20.306 8.792 1.00 75.94 99 ALA A O 1
ATOM 816 N N . PRO A 1 100 ? 7.337 18.673 9.712 1.00 71.69 100 PRO A N 1
ATOM 817 C CA . PRO A 1 100 ? 6.204 19.549 9.948 1.00 71.69 100 PRO A CA 1
ATOM 818 C C . PRO A 1 100 ? 6.599 20.631 10.966 1.00 71.69 100 PRO A C 1
ATOM 820 O O . PRO A 1 100 ? 7.378 20.349 11.882 1.00 71.69 100 PRO A O 1
ATOM 823 N N . PRO A 1 101 ? 6.082 21.863 10.828 1.00 69.00 101 PRO A N 1
ATOM 824 C CA . PRO A 1 101 ? 6.357 22.916 11.793 1.00 69.00 101 PRO A CA 1
ATOM 825 C C . PRO A 1 101 ? 5.870 22.503 13.195 1.00 69.00 101 PRO A C 1
ATOM 827 O O . PRO A 1 101 ? 4.880 21.765 13.305 1.00 69.00 101 PRO A O 1
ATOM 830 N N . PRO A 1 102 ? 6.534 22.970 14.268 1.00 63.56 102 PRO A N 1
ATOM 831 C CA . PRO A 1 102 ? 6.054 22.768 15.632 1.00 63.56 102 PRO A CA 1
ATOM 832 C C . PRO A 1 102 ? 4.646 23.374 15.747 1.00 63.56 102 PRO A C 1
ATOM 834 O O . PRO A 1 102 ? 4.456 24.565 15.521 1.00 63.56 102 PRO A O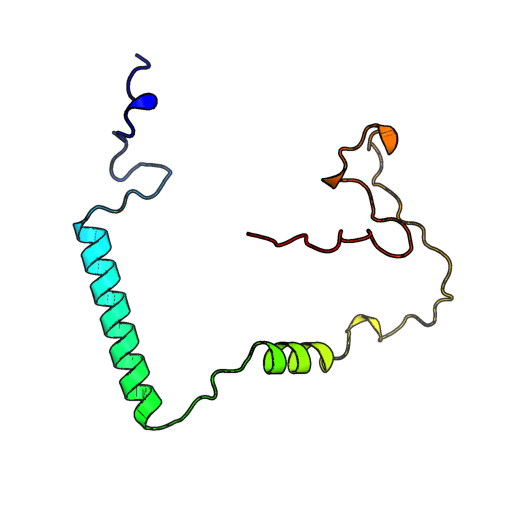 1
ATOM 837 N N . GLY A 1 103 ? 3.646 22.523 15.993 1.00 64.06 103 GLY A N 1
ATOM 838 C CA . GLY A 1 103 ? 2.217 22.865 15.888 1.00 64.06 103 GLY A CA 1
ATOM 839 C C . GLY A 1 103 ? 1.429 22.034 14.863 1.00 64.06 103 GLY A C 1
ATOM 840 O O . GLY A 1 103 ? 0.202 22.084 14.857 1.00 64.06 103 GLY A O 1
ATOM 841 N N . GLY A 1 104 ? 2.113 21.216 14.054 1.00 61.50 104 GLY A N 1
ATOM 842 C CA . GLY A 1 104 ? 1.499 20.353 13.043 1.00 61.50 104 GLY A CA 1
ATOM 843 C C . GLY A 1 104 ? 1.255 21.085 11.722 1.00 61.50 104 GLY A C 1
ATOM 844 O O . GLY A 1 104 ? 0.951 22.275 11.685 1.00 61.50 104 GLY A O 1
ATOM 845 N N . GLY A 1 105 ? 1.412 20.375 10.602 1.00 64.50 105 GLY A N 1
ATOM 846 C CA . GLY A 1 105 ? 1.036 20.917 9.298 1.00 64.50 105 GLY A CA 1
ATOM 847 C C . GLY A 1 105 ? -0.469 21.171 9.264 1.00 64.50 105 GLY A C 1
ATOM 848 O O . GLY A 1 105 ? -1.248 20.278 9.597 1.00 64.50 105 GLY A O 1
ATOM 849 N N . MET A 1 106 ? -0.879 22.378 8.871 1.00 61.31 106 MET A N 1
ATOM 850 C CA . MET A 1 106 ? -2.284 22.678 8.608 1.00 61.31 106 MET A CA 1
ATOM 851 C C . MET A 1 106 ? -2.753 21.753 7.484 1.00 61.31 106 MET A C 1
ATOM 853 O O . MET A 1 106 ? -2.424 21.981 6.322 1.00 61.31 106 MET A O 1
ATOM 857 N N . ILE A 1 107 ? -3.480 20.688 7.819 1.00 63.53 107 ILE A N 1
ATOM 858 C CA . ILE A 1 107 ? -4.193 19.907 6.810 1.00 63.53 107 ILE A CA 1
ATOM 859 C C . ILE A 1 107 ? -5.242 20.863 6.236 1.00 63.53 107 ILE A C 1
ATOM 861 O O . ILE A 1 107 ? -6.081 21.347 7.003 1.00 63.53 107 ILE A O 1
ATOM 865 N N . PRO A 1 108 ? -5.195 21.196 4.934 1.00 64.31 108 PRO A N 1
ATOM 866 C CA . PRO A 1 108 ? -6.192 22.074 4.347 1.00 64.31 108 PRO A CA 1
ATOM 867 C C . PRO A 1 108 ? -7.591 21.491 4.592 1.00 64.31 108 PRO A C 1
ATOM 869 O O . PRO A 1 108 ? -7.778 20.284 4.387 1.00 64.31 108 PRO A O 1
ATOM 872 N N . PRO A 1 109 ? -8.580 22.302 5.011 1.00 62.81 109 PRO A N 1
ATOM 873 C CA . PRO A 1 109 ? -9.962 21.847 5.071 1.00 62.81 109 PRO A CA 1
ATOM 874 C C . PRO A 1 109 ? -10.364 21.330 3.682 1.00 62.81 109 PRO A C 1
ATOM 876 O O . PRO A 1 109 ? -10.342 22.088 2.716 1.00 62.81 109 PRO A O 1
ATOM 879 N N . GLY A 1 110 ? -10.669 20.034 3.568 1.00 66.31 110 GLY A N 1
ATOM 880 C CA . GLY A 1 110 ? -11.034 19.392 2.298 1.00 66.31 110 GLY A CA 1
ATOM 881 C C . GLY A 1 110 ? -9.972 18.485 1.664 1.00 66.31 110 GLY A C 1
ATOM 882 O O . GLY A 1 110 ? -10.215 17.961 0.579 1.00 66.31 110 GLY A O 1
ATOM 883 N N . LEU A 1 111 ? -8.825 18.244 2.312 1.00 69.44 111 LEU A N 1
ATOM 884 C CA . LEU A 1 111 ? -7.890 17.213 1.851 1.00 69.44 111 LEU A CA 1
ATOM 885 C C . LEU A 1 111 ? -8.464 15.812 2.133 1.00 69.44 111 LEU A C 1
ATOM 887 O O . LEU A 1 111 ? -8.285 15.260 3.218 1.00 69.44 111 LEU A O 1
ATOM 891 N N . GLN A 1 112 ? -9.169 15.242 1.154 1.00 61.69 112 GLN A N 1
ATOM 892 C CA . GLN A 1 112 ? -9.533 13.827 1.160 1.00 61.69 112 GLN A CA 1
ATOM 893 C C . GLN A 1 112 ? -8.387 13.003 0.568 1.00 61.69 112 GLN A C 1
ATOM 895 O O . GLN A 1 112 ? -7.891 13.296 -0.520 1.00 61.69 112 GLN A O 1
ATOM 900 N N . TRP A 1 113 ? -7.971 11.961 1.278 1.00 63.34 113 TRP A N 1
ATOM 901 C CA . TRP A 1 113 ? -7.197 10.893 0.659 1.00 63.34 113 TRP A CA 1
ATOM 902 C C . TRP A 1 113 ? -8.186 10.071 -0.173 1.00 63.34 113 TRP A C 1
ATOM 904 O O . TRP A 1 113 ? -9.151 9.544 0.381 1.00 63.34 113 TRP A O 1
ATOM 914 N N . GLY A 1 114 ? -8.016 10.097 -1.496 1.00 45.69 114 GLY A N 1
ATOM 915 C CA . GLY A 1 114 ? -8.801 9.299 -2.441 1.00 45.69 114 GLY A CA 1
ATOM 916 C C . GLY A 1 114 ? -8.371 7.843 -2.458 1.00 45.69 114 GLY A C 1
ATOM 917 O O . GLY A 1 114 ? -7.169 7.590 -2.212 1.00 45.69 114 GLY A O 1
#